Protein AF-A0A2N9M8N3-F1 (afdb_monomer_lite)

Structure (mmCIF, N/CA/C/O backbone):
data_AF-A0A2N9M8N3-F1
#
_entry.id   AF-A0A2N9M8N3-F1
#
loop_
_atom_site.group_PDB
_atom_site.id
_atom_site.type_symbol
_atom_site.label_atom_id
_atom_site.label_alt_id
_atom_site.label_comp_id
_atom_site.label_asym_id
_atom_site.label_entity_id
_atom_site.label_seq_id
_atom_site.pdbx_PDB_ins_code
_atom_site.Cartn_x
_atom_site.Cartn_y
_atom_site.Cartn_z
_atom_site.occupancy
_atom_site.B_iso_or_equiv
_atom_site.auth_seq_id
_atom_site.auth_comp_id
_atom_site.auth_asym_id
_atom_site.auth_atom_id
_atom_site.pdbx_PDB_model_num
ATOM 1 N N . MET A 1 1 ? -15.066 9.524 18.755 1.00 63.12 1 MET A N 1
ATOM 2 C CA . MET A 1 1 ? -13.882 8.634 18.757 1.00 63.12 1 MET A CA 1
ATOM 3 C C . MET A 1 1 ? -12.855 9.141 17.743 1.00 63.12 1 MET A C 1
ATOM 5 O O . MET A 1 1 ? -12.934 8.767 16.577 1.00 63.12 1 MET A O 1
ATOM 9 N N . PRO A 1 2 ? -11.932 10.025 18.154 1.00 75.56 2 PRO A N 1
ATOM 10 C CA . PRO A 1 2 ? -10.958 10.658 17.255 1.00 75.56 2 PRO A CA 1
ATOM 11 C C . PRO A 1 2 ? -9.985 9.656 16.602 1.00 75.56 2 PRO A C 1
ATOM 13 O O . PRO A 1 2 ? -9.608 9.840 15.444 1.00 75.56 2 PRO A O 1
ATOM 16 N N . LEU A 1 3 ? -9.655 8.560 17.300 1.00 80.62 3 LEU A N 1
ATOM 17 C CA . LEU A 1 3 ? -8.769 7.499 16.809 1.00 80.62 3 LEU A CA 1
ATOM 18 C C . LEU A 1 3 ? -9.317 6.829 15.539 1.00 80.62 3 LEU A C 1
ATOM 20 O O . LEU A 1 3 ? -8.631 6.777 14.528 1.00 80.62 3 LEU A O 1
ATOM 24 N N . VAL A 1 4 ? -10.587 6.410 15.550 1.00 84.38 4 VAL A N 1
ATOM 25 C CA . VAL A 1 4 ? -11.231 5.746 14.401 1.00 84.38 4 VAL A CA 1
ATOM 26 C C . VAL A 1 4 ? -11.265 6.666 13.181 1.00 84.38 4 VAL A C 1
ATOM 28 O O . VAL A 1 4 ? -10.944 6.245 12.073 1.00 84.38 4 VAL A O 1
ATOM 31 N N . SER A 1 5 ? -11.604 7.946 13.367 1.00 86.75 5 SER A N 1
ATOM 32 C CA . SER A 1 5 ? -11.618 8.914 12.264 1.00 86.75 5 SER A CA 1
ATOM 33 C C . SER A 1 5 ? -10.232 9.176 11.679 1.00 86.75 5 SER A C 1
ATOM 35 O O . SER A 1 5 ? -10.113 9.336 10.465 1.00 86.75 5 SER A O 1
ATOM 37 N N . PHE A 1 6 ? -9.194 9.215 12.518 1.00 89.25 6 PHE A N 1
ATOM 38 C CA . PHE A 1 6 ? -7.816 9.340 12.055 1.00 89.25 6 PHE A CA 1
ATOM 39 C C . PHE A 1 6 ? -7.395 8.087 11.284 1.00 89.25 6 PHE A C 1
ATOM 41 O O . PHE A 1 6 ? -6.933 8.191 10.148 1.00 89.25 6 PHE A O 1
ATOM 48 N N . SER A 1 7 ? -7.658 6.906 11.846 1.00 88.75 7 SER A N 1
ATOM 49 C CA . SER A 1 7 ? -7.327 5.632 11.218 1.00 88.75 7 SER A CA 1
ATOM 50 C C . SER A 1 7 ? -7.983 5.460 9.851 1.00 88.75 7 SER A C 1
ATOM 52 O O . SER A 1 7 ? -7.323 5.028 8.914 1.00 88.75 7 SER A O 1
ATOM 54 N N . LEU A 1 8 ? -9.240 5.882 9.693 1.00 90.12 8 LEU A N 1
ATOM 55 C CA . LEU A 1 8 ? -9.933 5.849 8.402 1.00 90.12 8 LEU A CA 1
ATOM 56 C C . LEU A 1 8 ? -9.285 6.751 7.344 1.00 90.12 8 LEU A C 1
ATOM 58 O O . LEU A 1 8 ? -9.268 6.392 6.169 1.00 90.12 8 LEU A O 1
ATOM 62 N N . ARG A 1 9 ? -8.742 7.912 7.734 1.00 91.25 9 ARG A N 1
ATOM 63 C CA . ARG A 1 9 ? -8.020 8.788 6.795 1.00 91.25 9 ARG A CA 1
ATOM 64 C C . ARG A 1 9 ? -6.710 8.156 6.351 1.00 91.25 9 ARG A C 1
ATOM 66 O O . ARG A 1 9 ? -6.410 8.170 5.163 1.00 91.25 9 ARG A O 1
ATOM 73 N N . VAL A 1 10 ? -5.956 7.588 7.291 1.00 92.12 10 VAL A N 1
ATOM 74 C CA . VAL A 1 10 ? -4.695 6.904 6.981 1.00 92.12 10 VAL A CA 1
ATOM 75 C C . VAL A 1 10 ? -4.954 5.686 6.091 1.00 92.12 10 VAL A C 1
ATOM 77 O O . VAL A 1 10 ? -4.287 5.527 5.073 1.00 92.12 10 VAL A O 1
ATOM 80 N N . HIS A 1 11 ? -5.982 4.890 6.393 1.00 92.38 11 HIS A N 1
ATOM 81 C CA . HIS A 1 11 ? -6.406 3.774 5.549 1.00 92.38 11 HIS A CA 1
ATOM 82 C C . HIS A 1 11 ? -6.789 4.236 4.134 1.00 92.38 11 HIS A C 1
ATOM 84 O O . HIS A 1 11 ? -6.346 3.650 3.153 1.00 92.38 11 HIS A O 1
ATOM 90 N N . ALA A 1 12 ? -7.532 5.339 3.988 1.00 88.75 12 ALA A N 1
ATOM 91 C CA . ALA A 1 12 ? -7.863 5.877 2.666 1.00 88.75 12 ALA A CA 1
ATOM 92 C C . ALA A 1 12 ? -6.616 6.265 1.844 1.00 88.75 12 ALA A C 1
ATOM 94 O O . ALA A 1 12 ? -6.608 6.096 0.623 1.00 88.75 12 ALA A O 1
ATOM 95 N N . ILE A 1 13 ? -5.555 6.747 2.504 1.00 90.38 13 ILE A N 1
ATOM 96 C CA . ILE A 1 13 ? -4.259 7.022 1.866 1.00 90.38 13 ILE A CA 1
ATOM 97 C C . ILE A 1 13 ? -3.570 5.714 1.455 1.00 90.38 13 ILE A C 1
ATOM 99 O O . ILE A 1 13 ? -3.057 5.624 0.343 1.00 90.38 13 ILE A O 1
ATOM 103 N N . LEU A 1 14 ? -3.594 4.682 2.300 1.00 89.12 14 LEU A N 1
ATOM 104 C CA . LEU A 1 14 ? -3.024 3.370 1.973 1.00 89.12 14 LEU A CA 1
ATOM 105 C C . LEU A 1 14 ? -3.747 2.694 0.807 1.00 89.12 14 LEU A C 1
ATOM 107 O O . LEU A 1 14 ? -3.100 2.192 -0.110 1.00 89.12 14 LEU A O 1
ATOM 111 N N . VAL A 1 15 ? -5.077 2.779 0.757 1.00 90.31 15 VAL A N 1
ATOM 112 C CA . VAL A 1 15 ? -5.863 2.306 -0.389 1.00 90.31 15 VAL A CA 1
ATOM 113 C C . VAL A 1 15 ? -5.441 3.026 -1.672 1.00 90.31 15 VAL A C 1
ATOM 115 O O . VAL A 1 15 ? -5.509 2.439 -2.750 1.00 90.31 15 VAL A O 1
ATOM 118 N N . ALA A 1 16 ? -4.929 4.261 -1.596 1.00 87.31 16 ALA A N 1
ATOM 119 C CA . ALA A 1 16 ? -4.425 4.970 -2.766 1.00 87.31 16 ALA A CA 1
ATOM 120 C C . ALA A 1 16 ? -3.164 4.332 -3.384 1.00 87.31 16 ALA A C 1
ATOM 122 O O . ALA A 1 16 ? -2.844 4.642 -4.534 1.00 87.31 16 ALA A O 1
ATOM 123 N N . VAL A 1 17 ? -2.481 3.426 -2.677 1.00 86.56 17 VAL A N 1
ATOM 124 C CA . VAL A 1 17 ? -1.367 2.642 -3.225 1.00 86.56 17 VAL A CA 1
ATOM 125 C C . VAL A 1 17 ? -1.845 1.679 -4.309 1.00 86.56 17 VAL A C 1
ATOM 127 O O . VAL A 1 17 ? -1.101 1.442 -5.253 1.00 86.56 17 VAL A O 1
ATOM 130 N N . TYR A 1 18 ? -3.081 1.186 -4.229 1.00 85.81 18 TYR A N 1
ATOM 131 C CA . TYR A 1 18 ? -3.618 0.229 -5.192 1.00 85.81 18 TYR A CA 1
ATOM 132 C C . TYR A 1 18 ? -3.909 0.876 -6.564 1.00 85.81 18 TYR A C 1
ATOM 134 O O . TYR A 1 18 ? -4.250 2.067 -6.625 1.00 85.81 18 TYR A O 1
ATOM 142 N N . PRO A 1 19 ? -3.83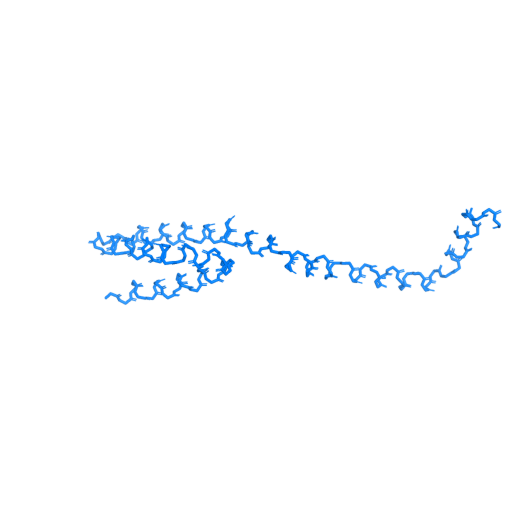9 0.099 -7.666 1.00 85.06 19 PRO A N 1
ATOM 143 C CA . PRO A 1 19 ? -4.226 0.544 -9.007 1.00 85.06 19 PRO A CA 1
ATOM 144 C C . PRO A 1 19 ? -5.649 1.113 -9.072 1.00 85.06 19 PRO A C 1
ATOM 146 O O . PRO A 1 19 ? -6.535 0.735 -8.299 1.00 85.06 19 PRO A O 1
ATOM 149 N N . VAL A 1 20 ? -5.892 2.028 -10.014 1.00 85.88 20 VAL A N 1
ATOM 150 C CA . VAL A 1 20 ? -7.159 2.774 -10.123 1.00 85.88 20 VAL A CA 1
ATOM 151 C C . VAL A 1 20 ? -8.352 1.834 -10.317 1.00 85.88 20 VAL A C 1
ATOM 153 O O . VAL A 1 20 ? -9.391 2.019 -9.680 1.00 85.88 20 VAL A O 1
ATOM 156 N N . GLU A 1 21 ? -8.195 0.818 -11.157 1.00 85.44 21 GLU A N 1
ATOM 157 C CA . GLU A 1 21 ? -9.201 -0.184 -11.507 1.00 85.44 21 GLU A CA 1
ATOM 158 C C . GLU A 1 21 ? -9.581 -1.010 -10.276 1.00 85.44 21 GLU A C 1
ATOM 160 O O . GLU A 1 21 ? -10.765 -1.205 -9.987 1.00 85.44 21 GLU A O 1
ATOM 165 N N . PHE A 1 22 ? -8.572 -1.417 -9.501 1.00 85.31 22 PHE A N 1
ATOM 166 C CA . PHE A 1 22 ? -8.758 -2.153 -8.257 1.00 85.31 22 PHE A CA 1
ATOM 167 C C . PHE A 1 22 ? -9.507 -1.304 -7.225 1.00 85.31 22 PHE A C 1
ATOM 169 O O . PHE A 1 22 ? -10.517 -1.740 -6.670 1.00 85.31 22 PHE A O 1
ATOM 176 N N . ARG A 1 23 ? -9.090 -0.045 -7.033 1.00 89.88 23 ARG A N 1
ATOM 177 C CA . ARG A 1 23 ? -9.760 0.891 -6.112 1.00 89.88 23 ARG A CA 1
ATOM 178 C C . ARG A 1 23 ? -11.206 1.167 -6.514 1.00 89.88 23 ARG A C 1
ATOM 180 O O . ARG A 1 23 ? -12.065 1.266 -5.641 1.00 89.88 23 ARG A O 1
ATOM 187 N N . ARG A 1 24 ? -11.501 1.277 -7.813 1.00 88.38 24 ARG A N 1
ATOM 188 C CA . ARG A 1 24 ? -12.875 1.478 -8.305 1.00 88.38 24 ARG A CA 1
ATOM 189 C C . ARG A 1 24 ? -13.784 0.303 -7.968 1.00 88.38 24 ARG A C 1
ATOM 191 O O . ARG A 1 24 ? -14.952 0.525 -7.651 1.00 88.38 24 ARG A O 1
ATOM 198 N N . ARG A 1 25 ? -13.249 -0.918 -8.028 1.00 89.00 25 ARG A N 1
ATOM 199 C CA . ARG A 1 25 ? -14.011 -2.146 -7.796 1.00 89.00 25 ARG A CA 1
ATOM 200 C C . ARG A 1 25 ? -14.149 -2.484 -6.312 1.00 89.00 25 ARG A C 1
ATOM 202 O O . ARG A 1 25 ? -15.254 -2.778 -5.878 1.00 89.00 25 ARG A O 1
ATOM 209 N N . PHE A 1 26 ? -13.065 -2.376 -5.544 1.00 89.31 26 PHE A N 1
ATOM 210 C CA . PHE A 1 26 ? -12.995 -2.886 -4.168 1.00 89.31 26 PHE A CA 1
ATOM 211 C C . PHE A 1 26 ? -12.764 -1.806 -3.103 1.00 89.31 26 PHE A C 1
ATOM 213 O O . PHE A 1 26 ? -13.007 -2.040 -1.924 1.00 89.31 26 PHE A O 1
ATOM 220 N N . GLY A 1 27 ? -12.362 -0.586 -3.474 1.00 87.50 27 GLY A N 1
ATOM 221 C CA . GLY A 1 27 ? -11.964 0.444 -2.505 1.00 87.50 27 GLY A CA 1
ATOM 222 C C . GLY A 1 27 ? -13.080 0.889 -1.551 1.00 87.50 27 GLY A C 1
ATOM 223 O O . GLY A 1 27 ? -12.808 1.242 -0.403 1.00 87.50 27 GLY A O 1
ATOM 224 N N . ARG A 1 28 ? -14.350 0.849 -1.982 1.00 89.69 28 ARG A N 1
ATOM 225 C CA . ARG A 1 28 ? -15.499 1.101 -1.087 1.00 89.69 28 ARG A CA 1
ATOM 226 C C . ARG A 1 28 ? -15.683 -0.014 -0.059 1.00 89.69 28 ARG A C 1
ATOM 228 O O . ARG A 1 28 ? -15.964 0.272 1.103 1.00 89.69 28 ARG A O 1
ATOM 235 N N . GLU A 1 29 ? -15.511 -1.258 -0.484 1.00 91.50 29 GLU A N 1
ATOM 236 C CA . GLU A 1 29 ? -15.657 -2.434 0.367 1.00 91.50 29 GLU A CA 1
ATOM 237 C C . GLU A 1 29 ? -14.524 -2.513 1.395 1.00 91.50 29 GLU A C 1
ATOM 239 O O . GLU A 1 29 ? -14.808 -2.596 2.586 1.00 91.50 29 GLU A O 1
ATOM 244 N N . MET A 1 30 ? -13.268 -2.315 0.976 1.00 90.81 30 MET A N 1
ATOM 245 C CA . MET A 1 30 ? -12.106 -2.257 1.877 1.00 90.81 30 MET A CA 1
ATOM 246 C C . MET A 1 30 ? -12.294 -1.215 2.989 1.00 90.81 30 MET A C 1
ATOM 248 O O . MET A 1 30 ? -12.174 -1.521 4.171 1.00 90.81 30 MET A O 1
ATOM 252 N N . ASN A 1 31 ? -12.698 0.010 2.629 1.00 91.06 31 ASN A N 1
ATOM 253 C CA . ASN A 1 31 ? -12.975 1.064 3.611 1.00 91.06 31 ASN A CA 1
ATOM 254 C C . ASN A 1 31 ? -14.130 0.716 4.565 1.00 91.06 31 ASN A C 1
ATOM 256 O O . ASN A 1 31 ? -14.153 1.188 5.704 1.00 91.06 31 ASN A O 1
ATOM 260 N N . THR A 1 32 ? -15.103 -0.073 4.108 1.00 92.75 32 THR A N 1
ATOM 261 C CA . THR A 1 32 ? -16.247 -0.497 4.924 1.00 92.75 32 THR A CA 1
ATOM 262 C C . THR A 1 32 ? -15.836 -1.597 5.899 1.00 92.75 32 THR A C 1
ATOM 264 O O . THR A 1 32 ? -16.159 -1.508 7.083 1.00 92.75 32 THR A O 1
ATOM 267 N N . ILE A 1 33 ? -15.066 -2.584 5.437 1.00 92.75 33 ILE A N 1
ATOM 268 C CA . ILE A 1 33 ? -14.527 -3.668 6.265 1.00 92.75 33 ILE A CA 1
ATOM 269 C C . ILE A 1 33 ? -13.609 -3.098 7.350 1.00 92.75 33 ILE A C 1
ATOM 271 O O . ILE A 1 33 ? -13.853 -3.339 8.532 1.00 92.75 33 ILE A O 1
ATOM 275 N N . PHE A 1 34 ? -12.640 -2.255 6.976 1.00 93.00 34 PHE A N 1
ATOM 276 C CA . PHE A 1 34 ? -11.721 -1.624 7.926 1.00 93.00 34 PHE A CA 1
ATOM 277 C C . PHE A 1 34 ? -12.467 -0.784 8.972 1.00 93.00 34 PHE A C 1
ATOM 279 O O . PHE A 1 34 ? -12.202 -0.873 10.172 1.00 93.00 34 PHE A O 1
ATOM 286 N N . ARG A 1 35 ? -13.469 -0.001 8.545 1.00 93.00 35 ARG A N 1
ATOM 287 C CA . ARG A 1 35 ? -14.332 0.756 9.465 1.00 93.00 35 ARG A CA 1
ATOM 288 C C . ARG A 1 35 ? -15.034 -0.161 10.462 1.00 93.00 35 ARG A C 1
ATOM 290 O O . ARG A 1 35 ? -15.058 0.161 11.649 1.00 93.00 35 ARG A O 1
ATOM 297 N N . ASN A 1 36 ? -15.624 -1.254 9.991 1.00 92.94 36 ASN A N 1
ATOM 298 C CA . ASN A 1 36 ? -16.378 -2.171 10.840 1.00 92.94 36 ASN A CA 1
ATOM 299 C C . ASN A 1 36 ? -15.467 -2.860 11.862 1.00 92.94 36 ASN A C 1
ATOM 301 O O . ASN A 1 36 ? -15.823 -2.913 13.038 1.00 92.94 36 ASN A O 1
ATOM 305 N N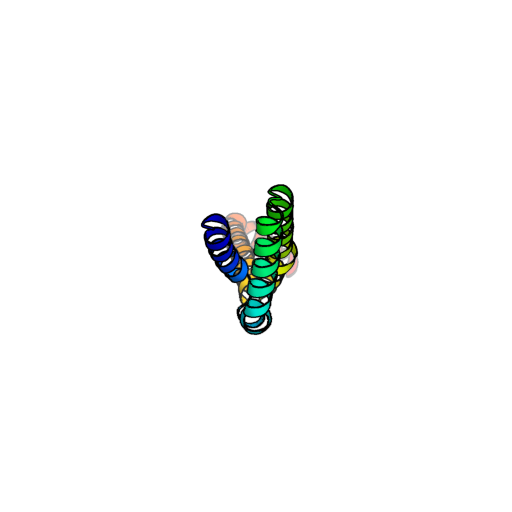 . GLN A 1 37 ? -14.276 -3.296 11.445 1.00 91.56 37 GLN A N 1
ATOM 306 C CA . GLN A 1 37 ? -13.270 -3.887 12.332 1.00 91.56 37 GLN A CA 1
ATOM 307 C C . GLN A 1 37 ? -12.793 -2.888 13.394 1.00 91.56 37 GLN A C 1
ATOM 309 O O . GLN A 1 37 ? -12.799 -3.198 14.582 1.00 91.56 37 GLN A O 1
ATOM 314 N N . MET A 1 38 ? -12.481 -1.650 12.999 1.00 91.50 38 MET A N 1
ATOM 315 C CA . MET A 1 38 ? -12.078 -0.598 13.939 1.00 91.50 38 MET A CA 1
ATOM 316 C C . MET A 1 38 ? -13.188 -0.248 14.936 1.00 91.50 38 MET A C 1
ATOM 318 O O . MET A 1 38 ? -12.917 -0.040 16.119 1.00 91.50 38 MET A O 1
ATOM 322 N N . LEU A 1 39 ? -14.446 -0.177 14.488 1.00 91.38 39 LEU A N 1
ATOM 323 C CA . LEU A 1 39 ? -15.585 0.068 15.377 1.00 91.38 39 LEU A CA 1
ATOM 324 C C . LEU A 1 39 ? -15.813 -1.094 16.349 1.00 91.38 39 LEU A C 1
ATOM 326 O O . LEU A 1 39 ? -16.154 -0.836 17.502 1.00 91.38 39 LEU A O 1
ATOM 330 N N . ALA A 1 40 ? -15.622 -2.338 15.905 1.00 89.81 40 ALA A N 1
ATOM 331 C CA . ALA A 1 40 ? -15.709 -3.518 16.760 1.00 89.81 40 ALA A CA 1
ATOM 332 C C . ALA A 1 40 ? -14.620 -3.494 17.846 1.00 89.81 40 ALA A C 1
ATOM 334 O O . ALA A 1 40 ? -14.961 -3.495 19.029 1.00 89.81 40 ALA A O 1
ATOM 335 N N . ALA A 1 41 ? -13.355 -3.308 17.458 1.00 88.31 41 ALA A N 1
ATOM 336 C CA . ALA A 1 41 ? -12.226 -3.226 18.388 1.00 88.31 41 ALA A CA 1
ATOM 337 C C . ALA A 1 41 ? -12.380 -2.073 19.394 1.00 88.31 41 ALA A C 1
ATOM 339 O O . ALA A 1 41 ? -12.122 -2.215 20.590 1.00 88.31 41 ALA A O 1
ATOM 340 N N . THR A 1 42 ? -12.881 -0.918 18.937 1.00 86.50 42 THR A N 1
ATOM 341 C CA . THR A 1 42 ? -13.094 0.230 19.833 1.00 86.50 42 THR A CA 1
ATOM 342 C C . THR A 1 42 ? -14.255 -0.003 20.806 1.00 86.50 42 THR A C 1
ATOM 344 O O . THR A 1 42 ? -14.202 0.481 21.934 1.00 86.50 42 THR A O 1
ATOM 347 N N . LYS A 1 43 ? -15.303 -0.738 20.405 1.00 86.38 43 LYS A N 1
ATOM 348 C CA . LYS A 1 43 ? -16.406 -1.119 21.306 1.00 86.38 43 LYS A CA 1
ATOM 349 C C . LYS A 1 43 ? -15.974 -2.148 22.350 1.00 86.38 43 LYS A C 1
ATOM 351 O O . LYS A 1 43 ? -16.463 -2.078 23.471 1.00 86.38 43 LYS A O 1
ATOM 356 N N . ALA A 1 44 ? -15.074 -3.061 21.990 1.00 85.31 44 ALA A N 1
ATOM 357 C CA . ALA A 1 44 ? -14.497 -4.037 22.911 1.00 85.31 44 ALA A CA 1
ATOM 358 C C . ALA A 1 44 ? -13.485 -3.404 23.890 1.00 85.31 44 ALA A C 1
ATOM 360 O O . ALA A 1 44 ? -13.203 -3.968 24.941 1.00 85.31 44 ALA A O 1
ATOM 361 N N . GLY A 1 45 ? -12.965 -2.207 23.581 1.00 78.56 45 GLY A N 1
ATOM 362 C CA . GLY A 1 45 ? -11.927 -1.548 24.382 1.00 78.56 45 GLY A CA 1
ATOM 363 C C . GLY A 1 45 ? -10.537 -2.163 24.188 1.00 78.56 45 GLY A C 1
ATOM 364 O O . GLY A 1 45 ? -9.617 -1.885 24.958 1.00 78.56 45 GLY A O 1
ATOM 365 N N . GLU A 1 46 ? -10.364 -2.981 23.151 1.00 82.81 46 GLU A N 1
ATOM 366 C CA . GLU A 1 46 ? -9.167 -3.783 22.936 1.00 82.81 46 GLU A CA 1
ATOM 367 C C . GLU A 1 46 ? -8.187 -3.067 22.002 1.00 82.81 46 GLU A C 1
ATOM 369 O O . GLU A 1 46 ? -8.244 -3.131 20.770 1.00 82.81 46 GLU A O 1
ATOM 374 N N . TRP A 1 47 ? -7.227 -2.366 22.605 1.00 83.19 47 TRP A N 1
ATOM 375 C CA . TRP A 1 47 ? -6.145 -1.705 21.868 1.00 83.19 47 TRP A CA 1
ATOM 376 C C . TRP A 1 47 ? -5.292 -2.700 21.059 1.00 83.19 47 TRP A C 1
ATOM 378 O O . TRP A 1 47 ? -4.766 -2.347 20.002 1.00 83.19 47 TRP A O 1
ATOM 388 N N . TRP A 1 48 ? -5.184 -3.949 21.525 1.00 86.50 48 TRP A N 1
ATOM 389 C CA . TRP A 1 48 ? -4.439 -5.009 20.848 1.00 86.50 48 TRP A CA 1
ATOM 390 C C . TRP A 1 48 ? -5.070 -5.400 19.508 1.00 86.50 48 TRP A C 1
ATOM 392 O O . TRP A 1 48 ? -4.366 -5.508 18.504 1.00 86.50 48 TRP A O 1
ATOM 402 N N . GLU A 1 49 ? -6.398 -5.522 19.452 1.00 89.00 49 GLU A N 1
ATOM 403 C CA . GLU A 1 49 ? -7.110 -5.785 18.198 1.00 89.00 49 GLU A CA 1
ATOM 404 C C . GLU A 1 49 ? -6.888 -4.663 17.184 1.00 89.00 49 GLU A C 1
ATOM 406 O O . GLU A 1 49 ? -6.647 -4.921 16.007 1.00 89.00 49 GLU A O 1
ATOM 411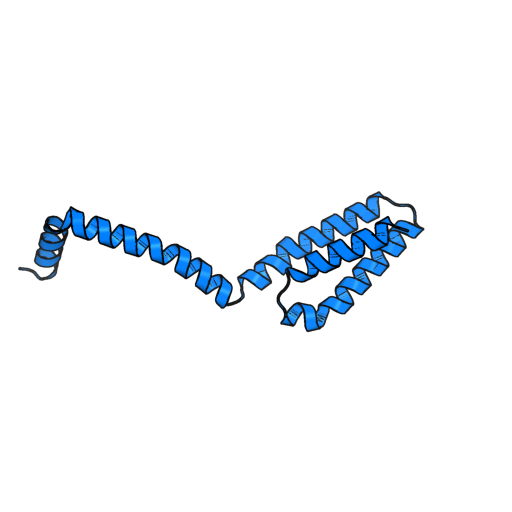 N N . THR A 1 50 ? -6.869 -3.412 17.651 1.00 88.25 50 THR A N 1
ATOM 412 C CA . THR A 1 50 ? -6.570 -2.257 16.792 1.00 88.25 50 THR A CA 1
ATOM 413 C C . THR A 1 50 ? -5.185 -2.379 16.147 1.00 88.25 50 THR A C 1
ATOM 415 O O . THR A 1 50 ? -5.035 -2.106 14.955 1.00 88.25 50 THR A O 1
ATOM 418 N N . LEU A 1 51 ? -4.168 -2.825 16.893 1.00 90.38 51 LEU A N 1
ATOM 419 C CA . LEU A 1 51 ? -2.831 -3.057 16.338 1.00 90.38 51 LEU A CA 1
ATOM 420 C C . LEU A 1 51 ? -2.796 -4.220 15.345 1.00 90.38 51 LEU A C 1
ATOM 422 O O . LEU A 1 51 ? -2.117 -4.125 14.322 1.00 90.38 51 LEU A O 1
ATOM 426 N N . LEU A 1 52 ? -3.527 -5.302 15.615 1.00 91.94 52 LEU A N 1
ATOM 427 C CA . LEU A 1 52 ? -3.615 -6.441 14.701 1.00 91.94 52 LEU A CA 1
ATOM 428 C C . LEU A 1 52 ? -4.288 -6.067 13.379 1.00 91.94 52 LEU A C 1
ATOM 430 O O . LEU A 1 52 ? -3.812 -6.503 12.329 1.00 91.94 52 LEU A O 1
ATOM 434 N N . ILE A 1 53 ? -5.334 -5.237 13.420 1.00 92.06 53 ILE A N 1
ATOM 435 C CA . ILE A 1 53 ? -5.992 -4.689 12.226 1.00 92.06 53 ILE A CA 1
ATOM 436 C C . ILE A 1 53 ? -4.978 -3.885 11.402 1.00 92.06 53 ILE A C 1
ATOM 438 O O . ILE A 1 53 ? -4.819 -4.124 10.208 1.00 92.06 53 ILE A O 1
ATOM 442 N N . TRP A 1 54 ? -4.215 -2.996 12.046 1.00 92.81 54 TRP A N 1
ATOM 443 C CA . TRP A 1 54 ? -3.177 -2.210 11.370 1.00 92.81 54 TRP A CA 1
ATOM 444 C C . TRP A 1 54 ? -2.046 -3.056 10.784 1.00 92.81 54 TRP A C 1
ATOM 446 O O . TRP A 1 54 ? -1.571 -2.770 9.685 1.00 92.81 54 TRP A O 1
ATOM 456 N N . LYS A 1 55 ? -1.617 -4.101 11.496 1.00 92.38 55 LYS A N 1
ATOM 457 C CA . LYS A 1 55 ? -0.603 -5.037 11.004 1.00 92.38 55 LYS A CA 1
ATOM 458 C C . LYS A 1 55 ? -1.074 -5.740 9.728 1.00 92.38 55 LYS A C 1
ATOM 460 O O . LYS A 1 55 ? -0.305 -5.800 8.773 1.00 92.38 55 LYS A O 1
ATOM 465 N N . HIS A 1 56 ? -2.306 -6.254 9.717 1.00 90.56 56 HIS A N 1
ATOM 466 C CA . HIS A 1 56 ? -2.867 -6.921 8.539 1.00 90.56 56 HIS A CA 1
ATOM 467 C C . HIS A 1 56 ? -3.022 -5.953 7.369 1.00 90.56 56 HIS A C 1
ATOM 469 O O . HIS A 1 56 ? -2.592 -6.272 6.268 1.00 90.56 56 HIS A O 1
ATOM 475 N N . GLU A 1 57 ? -3.525 -4.744 7.616 1.00 90.56 57 GLU A N 1
ATOM 476 C CA . GLU A 1 57 ? -3.698 -3.742 6.563 1.00 90.56 57 GLU A CA 1
ATOM 477 C C . GLU A 1 57 ? -2.366 -3.370 5.891 1.00 90.56 57 GLU A C 1
ATOM 479 O O . GLU A 1 57 ? -2.254 -3.327 4.666 1.00 90.56 57 GLU A O 1
ATOM 484 N N . LEU A 1 58 ? -1.318 -3.137 6.687 1.00 91.00 58 LEU A N 1
ATOM 485 C CA . LEU A 1 58 ? 0.015 -2.857 6.151 1.00 91.00 58 LEU A CA 1
ATOM 486 C C . LEU A 1 58 ? 0.574 -4.050 5.374 1.00 91.00 58 LEU A C 1
ATOM 488 O O . LEU A 1 58 ? 1.194 -3.864 4.326 1.00 91.00 58 LEU A O 1
ATOM 492 N N . GLN A 1 59 ? 0.350 -5.266 5.870 1.00 90.19 59 GLN A N 1
ATOM 493 C CA . GLN A 1 59 ? 0.775 -6.483 5.196 1.00 90.19 59 GLN A CA 1
ATOM 494 C C . GLN A 1 59 ? 0.076 -6.645 3.838 1.00 90.19 59 GLN A C 1
ATOM 496 O O . GLN A 1 59 ? 0.757 -6.932 2.855 1.00 90.19 59 GLN A O 1
ATOM 501 N N . ASP A 1 60 ? -1.227 -6.382 3.748 1.00 87.50 60 ASP A N 1
ATOM 502 C CA . ASP A 1 60 ? -1.979 -6.445 2.491 1.00 87.50 60 ASP A CA 1
ATOM 503 C C . ASP A 1 60 ? -1.500 -5.388 1.491 1.00 87.50 60 ASP A C 1
ATOM 505 O O . ASP A 1 60 ? -1.264 -5.687 0.318 1.00 87.50 60 ASP A O 1
ATOM 509 N N . VAL A 1 61 ? -1.249 -4.156 1.942 1.00 88.50 61 VAL A N 1
ATOM 510 C CA . VAL A 1 61 ? -0.702 -3.101 1.073 1.00 88.50 61 VAL A CA 1
ATOM 511 C C . VAL A 1 61 ? 0.676 -3.486 0.525 1.00 88.50 61 VAL A C 1
ATOM 513 O O . VAL A 1 61 ? 0.949 -3.255 -0.653 1.00 88.50 61 VAL A O 1
ATOM 516 N N . ILE A 1 62 ? 1.545 -4.077 1.349 1.00 85.38 62 ILE A N 1
ATOM 517 C CA . ILE A 1 62 ? 2.908 -4.453 0.947 1.00 85.38 62 ILE A CA 1
ATOM 518 C C . ILE A 1 62 ? 2.908 -5.693 0.048 1.00 85.38 62 ILE A C 1
ATOM 520 O O . ILE A 1 62 ? 3.620 -5.711 -0.953 1.00 85.38 62 ILE A O 1
ATOM 524 N N . LEU A 1 63 ? 2.139 -6.726 0.396 1.00 85.44 63 LEU A N 1
ATOM 525 C CA . LEU A 1 63 ? 2.155 -8.012 -0.307 1.00 85.44 63 LEU A CA 1
ATOM 526 C C . LEU A 1 63 ? 1.246 -8.038 -1.534 1.00 85.44 63 LEU A C 1
ATOM 528 O O . LEU A 1 63 ? 1.521 -8.782 -2.472 1.00 85.44 63 LEU A O 1
ATOM 532 N N . VAL A 1 64 ? 0.177 -7.244 -1.541 1.00 82.56 64 VAL A N 1
ATOM 533 C CA . VAL A 1 64 ? -0.803 -7.214 -2.633 1.00 82.56 64 VAL A CA 1
ATOM 534 C C . VAL A 1 64 ? -0.753 -5.873 -3.347 1.00 82.56 64 VAL A C 1
ATOM 536 O O . VAL A 1 64 ? -0.513 -5.835 -4.552 1.00 82.56 64 VAL A O 1
ATOM 539 N N . GLY A 1 65 ? -0.927 -4.765 -2.623 1.00 81.88 65 GLY A N 1
ATOM 540 C CA . GLY A 1 65 ? -1.046 -3.430 -3.220 1.00 81.88 65 GLY A CA 1
ATOM 541 C C . GLY A 1 65 ? 0.181 -2.987 -4.023 1.00 81.88 65 GLY A C 1
ATOM 542 O O . GLY A 1 65 ? 0.041 -2.545 -5.168 1.00 81.88 65 GLY A O 1
ATOM 543 N N . LEU A 1 66 ? 1.382 -3.130 -3.452 1.00 79.94 66 LEU A N 1
ATOM 544 C CA . LEU A 1 66 ? 2.639 -2.760 -4.108 1.00 79.94 66 LEU A CA 1
ATOM 545 C C . LEU A 1 66 ? 2.896 -3.596 -5.371 1.00 79.94 66 LEU A C 1
ATOM 547 O O . LEU A 1 66 ? 3.071 -2.994 -6.431 1.00 79.94 66 LEU A O 1
ATOM 551 N N . PRO A 1 67 ? 2.886 -4.943 -5.320 1.00 78.00 67 PRO A N 1
ATOM 552 C CA . PRO A 1 67 ? 3.107 -5.766 -6.504 1.00 78.00 67 PRO A CA 1
ATOM 553 C C . PRO A 1 67 ? 2.074 -5.520 -7.598 1.00 78.00 67 PRO A C 1
ATOM 555 O O . PRO A 1 67 ? 2.449 -5.447 -8.762 1.00 78.00 67 PRO A O 1
ATOM 558 N N . LEU A 1 68 ? 0.798 -5.315 -7.249 1.00 77.88 68 LEU A N 1
ATOM 559 C CA . LEU A 1 68 ? -0.248 -5.041 -8.238 1.00 77.88 68 LEU A CA 1
ATOM 560 C C . LEU A 1 68 ? -0.013 -3.716 -8.976 1.00 77.88 68 LEU A C 1
ATOM 562 O O . LEU A 1 68 ? -0.295 -3.610 -10.165 1.00 77.88 68 LEU A O 1
ATOM 566 N N . ARG A 1 69 ? 0.522 -2.705 -8.283 1.00 75.81 69 ARG A N 1
ATOM 567 C CA . ARG A 1 69 ? 0.898 -1.419 -8.885 1.00 75.81 69 ARG A CA 1
ATOM 568 C C . ARG A 1 69 ? 2.201 -1.491 -9.677 1.00 75.81 69 ARG A C 1
ATOM 570 O O . ARG A 1 69 ? 2.348 -0.805 -10.687 1.00 75.81 69 ARG A O 1
ATOM 577 N N . LEU A 1 70 ? 3.147 -2.308 -9.228 1.00 72.75 70 LEU A N 1
ATOM 578 C CA . LEU A 1 70 ? 4.396 -2.556 -9.944 1.00 72.75 70 LEU A CA 1
ATOM 579 C C . LEU A 1 70 ? 4.188 -3.431 -11.183 1.00 72.75 70 LEU A C 1
ATOM 581 O O . LEU A 1 70 ? 4.943 -3.281 -12.132 1.00 72.75 70 LEU A O 1
ATOM 585 N N . ALA A 1 71 ? 3.169 -4.294 -11.193 1.00 68.81 71 ALA A N 1
ATOM 586 C CA . ALA A 1 71 ? 2.770 -5.098 -12.346 1.00 68.81 71 ALA A CA 1
ATOM 587 C C . ALA A 1 71 ? 2.162 -4.257 -13.481 1.00 68.81 71 ALA A C 1
ATOM 589 O O . ALA A 1 71 ? 1.974 -4.758 -14.590 1.00 68.81 71 ALA A O 1
ATOM 590 N N . ASP A 1 72 ? 1.857 -2.985 -13.215 1.00 69.50 72 ASP A N 1
ATOM 591 C CA . ASP A 1 72 ? 1.368 -2.074 -14.231 1.00 69.50 72 ASP A CA 1
ATOM 592 C C . ASP A 1 72 ? 2.476 -1.785 -15.256 1.00 69.50 72 ASP A C 1
ATOM 594 O O . ASP A 1 72 ? 3.614 -1.446 -14.911 1.00 69.50 72 ASP A O 1
ATOM 598 N N . SER A 1 73 ? 2.143 -1.949 -16.535 1.00 64.44 73 SER A N 1
ATOM 599 C CA . SER A 1 73 ? 3.099 -1.968 -17.654 1.00 64.44 73 SER A CA 1
ATOM 600 C C . SER A 1 73 ? 3.986 -0.718 -17.725 1.00 64.44 73 SER A C 1
ATOM 602 O O . SER A 1 73 ? 5.164 -0.805 -18.071 1.00 64.44 73 SER A O 1
ATOM 604 N N . LEU A 1 74 ? 3.443 0.432 -17.324 1.00 67.75 74 LEU A N 1
ATOM 605 C CA . LEU A 1 74 ? 4.129 1.722 -17.254 1.00 67.75 74 LEU A CA 1
ATOM 606 C C . LEU A 1 74 ? 5.225 1.748 -16.179 1.00 67.75 74 LEU A C 1
ATOM 608 O O . LEU A 1 74 ? 6.300 2.306 -16.398 1.00 67.75 74 LEU A O 1
ATOM 612 N N . THR A 1 75 ? 4.979 1.114 -15.034 1.00 67.25 75 THR A N 1
ATOM 613 C CA . THR A 1 75 ? 5.923 1.058 -13.913 1.00 67.25 75 THR A CA 1
ATOM 614 C C . THR A 1 75 ? 7.070 0.100 -14.223 1.00 67.25 75 THR A C 1
ATOM 616 O O . THR A 1 75 ? 8.233 0.441 -14.006 1.00 67.25 75 THR A O 1
ATOM 619 N N . ILE A 1 76 ? 6.761 -1.057 -14.818 1.00 69.00 76 ILE A N 1
ATOM 620 C CA . ILE A 1 76 ? 7.774 -1.998 -15.318 1.00 69.00 76 ILE A CA 1
ATOM 621 C C . ILE A 1 76 ? 8.630 -1.328 -16.397 1.00 69.00 76 ILE A C 1
ATOM 623 O O . ILE A 1 76 ? 9.857 -1.394 -16.338 1.00 69.00 76 ILE A O 1
ATOM 627 N N . ALA A 1 77 ? 8.001 -0.638 -17.353 1.00 69.44 77 ALA A N 1
ATOM 628 C CA . ALA A 1 77 ? 8.708 0.081 -18.406 1.00 69.44 77 ALA A CA 1
ATOM 629 C C . ALA A 1 77 ? 9.626 1.176 -17.841 1.00 69.44 77 ALA A C 1
ATOM 631 O O . ALA A 1 77 ? 10.764 1.302 -18.288 1.00 69.44 77 ALA A O 1
ATOM 632 N N . ALA A 1 78 ? 9.182 1.922 -16.825 1.00 75.31 78 ALA A N 1
ATOM 633 C CA . ALA A 1 78 ? 10.006 2.930 -16.162 1.00 75.31 78 ALA A CA 1
ATOM 634 C C . ALA A 1 78 ? 11.228 2.314 -15.457 1.00 75.31 78 ALA A C 1
ATOM 636 O O . ALA A 1 78 ? 12.335 2.829 -15.598 1.00 75.31 78 ALA A O 1
ATOM 637 N N . ILE A 1 79 ? 11.055 1.188 -14.755 1.00 76.31 79 ILE A N 1
ATOM 638 C CA . ILE A 1 79 ? 12.151 0.468 -14.082 1.00 76.31 79 ILE A CA 1
ATOM 639 C C . ILE A 1 79 ? 13.158 -0.081 -15.101 1.00 76.31 79 ILE A C 1
ATOM 641 O O . ILE A 1 79 ? 14.371 0.088 -14.939 1.00 76.31 79 ILE A O 1
ATOM 645 N N . LEU A 1 80 ? 12.662 -0.706 -16.172 1.00 75.50 80 LEU A N 1
ATOM 646 C CA . LEU 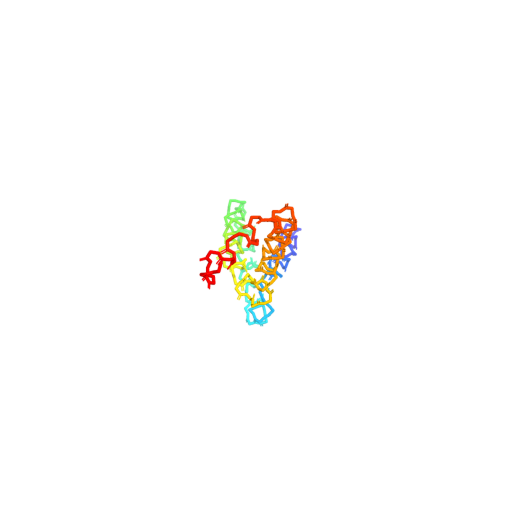A 1 80 ? 13.497 -1.218 -17.257 1.00 75.50 80 LEU A CA 1
ATOM 647 C C . LEU A 1 80 ? 14.256 -0.080 -17.946 1.00 75.50 8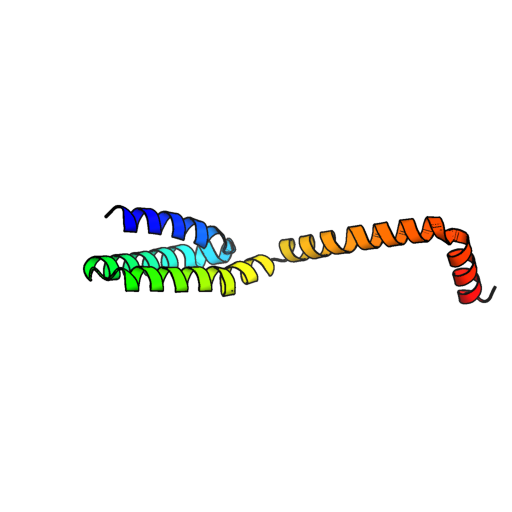0 LEU A C 1
ATOM 649 O O . LEU A 1 80 ? 15.470 -0.166 -18.112 1.00 75.50 80 LEU A O 1
ATOM 653 N N . SER A 1 81 ? 13.575 1.020 -18.274 1.00 73.69 81 SER A N 1
ATOM 654 C CA . SER A 1 81 ? 14.192 2.197 -18.892 1.00 73.69 81 SER A CA 1
ATOM 655 C C . SER A 1 81 ? 15.263 2.817 -17.992 1.00 73.69 81 SER A C 1
ATOM 657 O O . SER A 1 81 ? 16.355 3.135 -18.468 1.00 73.69 81 SER A O 1
ATOM 659 N N . ALA A 1 82 ? 14.987 2.959 -16.693 1.00 82.75 82 ALA A N 1
ATOM 660 C CA . ALA A 1 82 ? 15.938 3.499 -15.724 1.00 82.75 82 ALA A CA 1
ATOM 661 C C . ALA A 1 82 ? 17.189 2.617 -15.573 1.00 82.75 82 ALA A C 1
ATOM 663 O O . ALA A 1 82 ? 18.266 3.135 -15.296 1.00 82.75 82 ALA A O 1
ATOM 664 N N . SER A 1 83 ? 17.062 1.307 -15.798 1.00 81.50 83 SER A N 1
ATOM 665 C CA . SER A 1 83 ? 18.172 0.351 -15.699 1.00 81.50 83 SER A CA 1
ATOM 666 C C . SER A 1 83 ? 18.982 0.246 -16.997 1.00 81.50 83 SER A C 1
ATOM 668 O O . SER A 1 83 ? 20.208 0.170 -16.964 1.00 81.50 83 SER A O 1
ATOM 670 N N . ILE A 1 84 ? 18.318 0.280 -18.156 1.00 84.44 84 ILE A N 1
ATOM 671 C CA . ILE A 1 84 ? 18.961 0.134 -19.473 1.00 84.44 84 ILE A CA 1
ATOM 672 C C . ILE A 1 84 ? 19.744 1.396 -19.859 1.00 84.44 84 ILE A C 1
ATOM 674 O O . ILE A 1 84 ? 20.843 1.297 -20.400 1.00 84.44 84 ILE A O 1
ATOM 678 N N . THR A 1 85 ? 19.220 2.584 -19.548 1.00 83.31 85 THR A N 1
ATOM 679 C CA . THR A 1 85 ? 19.846 3.867 -19.917 1.00 83.31 85 THR A CA 1
ATOM 680 C C . THR A 1 85 ? 21.293 4.015 -19.411 1.00 83.31 85 THR A C 1
ATOM 682 O O . THR A 1 85 ? 22.174 4.283 -20.232 1.00 83.31 85 THR A O 1
ATOM 685 N N . PRO A 1 86 ? 21.603 3.808 -18.114 1.00 84.88 86 PRO A N 1
ATOM 686 C CA . PRO A 1 86 ? 22.977 3.907 -17.624 1.00 84.88 86 PRO A CA 1
ATOM 687 C C . PRO A 1 86 ? 23.886 2.812 -18.192 1.00 84.88 86 PRO A C 1
ATOM 689 O O . PRO A 1 86 ? 25.050 3.088 -18.462 1.00 84.88 86 PRO A O 1
ATOM 692 N N . LEU A 1 87 ? 23.375 1.601 -18.442 1.00 86.38 87 LEU A N 1
ATOM 693 C CA . LEU A 1 87 ? 24.157 0.521 -19.056 1.00 86.38 87 LEU A CA 1
ATOM 694 C C . LEU A 1 87 ? 24.592 0.867 -20.483 1.00 86.38 87 LEU A C 1
ATOM 696 O O . LEU A 1 87 ? 25.759 0.685 -20.831 1.00 86.38 87 LEU A O 1
ATOM 700 N N . VAL A 1 88 ? 23.682 1.411 -21.293 1.00 85.31 88 VAL A N 1
ATOM 701 C CA . VAL A 1 88 ? 24.002 1.880 -22.650 1.00 85.31 88 VAL A CA 1
ATOM 702 C C . VAL A 1 88 ? 25.023 3.015 -22.594 1.00 85.31 88 VAL A C 1
ATOM 704 O O . VAL A 1 88 ? 25.983 3.016 -23.362 1.00 85.31 88 VAL A O 1
ATOM 707 N N . PHE A 1 89 ? 24.867 3.950 -21.656 1.00 87.06 89 PHE A N 1
ATOM 708 C CA . PHE A 1 89 ? 25.782 5.080 -21.509 1.00 87.06 89 PHE A CA 1
ATOM 709 C C . PHE A 1 89 ? 27.193 4.639 -21.088 1.00 87.06 89 PHE A C 1
ATOM 711 O O . PHE A 1 89 ? 28.177 5.054 -21.698 1.00 87.06 89 PHE A O 1
ATOM 718 N N . ILE A 1 90 ? 27.298 3.733 -20.111 1.00 87.31 90 ILE A N 1
ATOM 719 C CA . ILE A 1 90 ? 28.570 3.126 -19.690 1.00 87.31 90 ILE A CA 1
ATOM 720 C C . ILE A 1 90 ? 29.203 2.358 -20.853 1.00 87.31 90 ILE A C 1
ATOM 722 O O . ILE A 1 90 ? 30.397 2.510 -21.107 1.00 87.31 90 ILE A O 1
ATOM 726 N N . SER A 1 91 ? 28.411 1.581 -21.598 1.00 83.06 91 SER A N 1
ATOM 727 C CA . SER A 1 91 ? 28.899 0.848 -22.768 1.00 83.06 91 SER A CA 1
ATOM 728 C C . SER A 1 91 ? 29.442 1.783 -23.853 1.00 83.06 91 SER A C 1
ATOM 730 O O . SER A 1 91 ? 30.440 1.452 -24.492 1.00 83.06 91 SER A O 1
ATOM 732 N N . LEU A 1 92 ? 28.817 2.945 -24.068 1.00 85.88 92 LEU A N 1
ATOM 733 C CA . LEU A 1 92 ? 29.275 3.949 -25.032 1.00 85.88 92 LEU A CA 1
ATOM 734 C C . LEU A 1 92 ? 30.569 4.633 -24.581 1.00 85.88 92 LEU A C 1
ATOM 736 O O . LEU A 1 92 ? 31.486 4.771 -25.388 1.00 85.88 92 LEU A O 1
ATOM 740 N N . ILE A 1 93 ? 30.671 5.015 -23.304 1.00 87.19 93 ILE A N 1
ATOM 741 C CA . ILE A 1 93 ? 31.897 5.604 -22.740 1.00 87.19 93 ILE A CA 1
ATOM 742 C C . ILE A 1 93 ? 33.052 4.610 -22.854 1.00 87.19 93 ILE A C 1
ATOM 744 O O . ILE A 1 93 ? 34.095 4.937 -23.420 1.00 87.19 93 ILE A O 1
ATOM 748 N N . TRP A 1 94 ? 32.833 3.368 -22.417 1.00 86.44 94 TRP A N 1
ATOM 749 C CA . TRP A 1 94 ? 33.829 2.307 -22.530 1.00 86.44 94 TRP A CA 1
ATOM 750 C C . TRP A 1 94 ? 34.251 2.078 -23.985 1.00 86.44 94 TRP A C 1
ATOM 752 O O . TRP A 1 94 ? 35.437 1.893 -24.269 1.00 86.44 94 TRP A O 1
ATOM 762 N N . SER A 1 95 ? 33.294 2.145 -24.917 1.00 83.19 95 SER A N 1
ATOM 763 C CA . SER A 1 95 ? 33.547 2.005 -26.349 1.00 83.19 95 SER A CA 1
ATOM 764 C C . SER A 1 95 ? 34.369 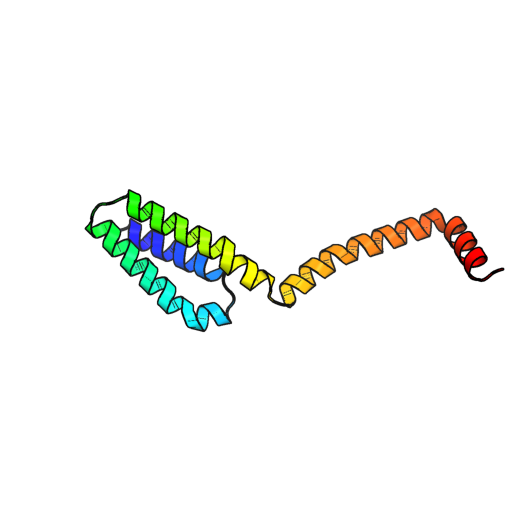3.145 -26.946 1.00 83.19 95 SER A C 1
ATOM 766 O O . SER A 1 95 ? 35.160 2.911 -27.861 1.00 83.19 95 SER A O 1
ATOM 768 N N . LEU A 1 96 ? 34.174 4.374 -26.473 1.00 83.06 96 LEU A N 1
ATOM 769 C CA . LEU A 1 96 ? 34.932 5.541 -26.920 1.00 83.06 96 LEU A CA 1
ATOM 770 C C . LEU A 1 96 ? 36.376 5.479 -26.411 1.00 83.06 96 LEU A C 1
ATOM 772 O O . LEU A 1 96 ? 37.312 5.655 -27.194 1.00 83.06 96 LEU A O 1
ATOM 776 N N . GLU A 1 97 ? 36.556 5.147 -25.132 1.00 83.25 97 GLU A N 1
ATOM 777 C CA . GLU A 1 97 ? 37.876 5.012 -24.507 1.00 83.25 97 GLU A CA 1
ATOM 778 C C . GLU A 1 97 ? 38.684 3.852 -25.104 1.00 83.25 97 GLU A C 1
ATOM 780 O O . GLU A 1 97 ? 39.880 3.983 -25.355 1.00 83.25 97 GLU A O 1
ATOM 785 N N . ASN A 1 98 ? 38.024 2.733 -25.412 1.00 82.06 98 ASN A N 1
ATOM 786 C CA . ASN A 1 98 ? 38.659 1.526 -25.946 1.00 82.06 98 ASN A CA 1
ATOM 787 C C . ASN A 1 98 ? 38.459 1.363 -27.460 1.00 82.06 98 ASN A C 1
ATOM 789 O O . ASN A 1 98 ? 38.451 0.244 -27.981 1.00 82.06 98 ASN A O 1
ATOM 793 N N . SER A 1 99 ? 38.336 2.475 -28.190 1.00 74.00 99 SER A N 1
ATOM 794 C CA . SER A 1 99 ? 38.084 2.493 -29.639 1.00 74.00 99 SER A CA 1
ATOM 795 C C . SER A 1 99 ? 39.061 1.623 -30.452 1.00 74.00 99 SER A C 1
ATOM 797 O O . SER A 1 99 ? 38.657 0.976 -31.421 1.00 74.00 99 SER A O 1
ATOM 799 N N . LEU A 1 100 ? 40.327 1.513 -30.029 1.00 67.50 100 LEU A N 1
ATOM 800 C CA . LEU A 1 100 ? 41.324 0.622 -30.641 1.00 67.50 100 LEU A CA 1
ATOM 801 C C . LEU A 1 100 ? 41.057 -0.870 -30.372 1.00 67.50 100 LEU A C 1
ATOM 803 O O . LEU A 1 100 ? 41.243 -1.686 -31.278 1.00 67.50 100 LEU A O 1
ATOM 807 N N . ALA A 1 101 ? 40.597 -1.226 -29.169 1.00 69.44 101 ALA A N 1
ATOM 808 C CA . ALA A 1 101 ? 40.254 -2.599 -28.793 1.00 69.44 101 ALA A CA 1
ATOM 809 C C . ALA A 1 101 ? 38.954 -3.065 -29.465 1.00 69.44 101 ALA A C 1
ATOM 811 O O . ALA A 1 101 ? 38.841 -4.211 -29.893 1.00 69.44 101 ALA A O 1
ATOM 812 N N . ILE A 1 102 ? 37.993 -2.161 -29.655 1.00 69.25 102 ILE A N 1
ATOM 813 C CA . ILE A 1 102 ? 36.791 -2.453 -30.444 1.00 69.25 102 ILE A CA 1
ATOM 814 C C . ILE A 1 102 ? 37.152 -2.628 -31.911 1.00 69.25 102 ILE A C 1
ATOM 816 O O . ILE A 1 102 ? 36.706 -3.578 -32.544 1.00 69.25 102 ILE A O 1
ATOM 820 N N . ARG A 1 103 ? 38.031 -1.780 -32.453 1.00 68.69 103 ARG A N 1
ATOM 821 C CA . ARG A 1 103 ? 38.493 -1.905 -33.839 1.00 68.69 103 ARG A CA 1
ATOM 822 C C . ARG A 1 103 ? 39.315 -3.173 -34.084 1.00 68.69 103 ARG A C 1
ATOM 824 O O . ARG A 1 103 ? 39.373 -3.635 -35.222 1.00 68.69 103 ARG A O 1
ATOM 831 N N . SER A 1 104 ? 39.981 -3.729 -33.069 1.00 70.88 104 SER A N 1
ATOM 832 C CA . SER A 1 104 ? 40.662 -5.026 -33.173 1.00 70.88 104 SER A CA 1
ATOM 833 C C . SER A 1 104 ? 39.686 -6.196 -33.026 1.00 70.88 104 SER A C 1
ATOM 835 O O . SER A 1 104 ? 39.768 -7.125 -33.822 1.00 70.88 104 SER A O 1
ATOM 837 N N . LEU A 1 105 ? 38.714 -6.129 -32.110 1.00 74.88 105 LEU A N 1
ATOM 838 C CA . LEU A 1 105 ? 37.642 -7.125 -31.982 1.00 74.88 105 LEU A CA 1
ATOM 839 C C . LEU A 1 105 ? 36.767 -7.205 -33.237 1.00 74.88 105 LEU A C 1
ATOM 841 O O . LEU A 1 105 ? 36.471 -8.300 -33.700 1.00 74.88 105 LEU A O 1
ATOM 845 N N . PHE A 1 106 ? 36.402 -6.063 -33.821 1.00 74.19 106 PHE A N 1
ATOM 846 C CA . PHE A 1 106 ? 35.579 -5.997 -35.029 1.00 74.19 106 PHE A CA 1
ATOM 847 C C . PHE A 1 106 ? 36.317 -6.563 -36.248 1.00 74.19 106 PHE A C 1
ATOM 849 O O . PHE A 1 106 ? 35.742 -7.320 -37.022 1.00 74.19 106 PHE A O 1
ATOM 856 N N . ARG A 1 107 ? 37.618 -6.268 -36.370 1.00 74.00 107 ARG A N 1
ATOM 857 C CA . ARG A 1 107 ? 38.504 -6.883 -37.371 1.00 74.00 107 ARG A CA 1
ATOM 858 C C . ARG A 1 107 ? 38.591 -8.398 -37.202 1.00 74.00 107 ARG A C 1
ATOM 860 O O . ARG A 1 107 ? 38.333 -9.147 -38.137 1.00 74.00 107 ARG A O 1
ATOM 867 N N . ARG A 1 108 ? 38.797 -8.849 -35.963 1.00 71.00 108 ARG A N 1
ATOM 868 C CA . ARG A 1 108 ? 38.855 -10.272 -35.609 1.00 71.00 108 ARG A CA 1
ATOM 869 C C . ARG A 1 108 ? 37.532 -11.008 -35.858 1.00 71.00 108 ARG A C 1
ATOM 871 O O . ARG A 1 108 ? 37.566 -12.170 -36.240 1.00 71.00 108 ARG A O 1
ATOM 878 N N . ALA A 1 109 ? 36.390 -10.344 -35.670 1.00 75.06 109 ALA A N 1
ATOM 879 C CA . ALA A 1 109 ? 35.060 -10.893 -35.938 1.00 75.06 109 ALA A CA 1
ATOM 880 C C . ALA A 1 109 ? 34.705 -10.918 -37.437 1.00 75.06 109 ALA A C 1
ATOM 882 O O . ALA A 1 109 ? 34.015 -11.830 -37.880 1.00 75.06 109 ALA A O 1
ATOM 883 N N . LEU A 1 110 ? 35.193 -9.948 -38.218 1.00 79.69 110 LEU A N 1
ATOM 884 C CA . LEU A 1 110 ? 35.033 -9.900 -39.678 1.00 79.69 110 LEU A CA 1
ATOM 885 C C . LEU A 1 110 ? 36.091 -10.714 -40.437 1.00 79.69 110 LEU A C 1
ATOM 887 O O . LEU A 1 110 ? 36.001 -10.830 -41.656 1.00 79.69 110 LEU A O 1
ATOM 891 N N . GLY A 1 111 ? 37.075 -11.281 -39.735 1.00 66.81 111 GLY A N 1
ATOM 892 C CA . GLY A 1 111 ? 38.150 -12.070 -40.336 1.00 66.81 111 GLY A CA 1
ATOM 893 C C . GLY A 1 111 ? 39.134 -11.250 -41.180 1.00 66.81 111 GLY A C 1
ATOM 894 O O . GLY A 1 111 ? 39.746 -11.815 -42.084 1.00 66.81 111 GLY A O 1
ATOM 895 N N . ILE A 1 112 ? 39.269 -9.945 -40.903 1.00 56.31 112 ILE A N 1
ATOM 896 C CA . ILE A 1 112 ? 40.175 -9.004 -41.592 1.00 56.31 112 ILE A CA 1
ATOM 897 C C . ILE A 1 112 ? 41.290 -8.560 -40.646 1.00 56.31 112 ILE A C 1
ATOM 899 O O . ILE A 1 112 ? 40.975 -8.219 -39.482 1.00 56.31 112 ILE A O 1
#

Foldseek 3Di:
DVVLVVVLVVLLVLLVLADPVCCVVCVVVSSVVLSVQVVVCVVVVHPPSVVVSVVVSVVCSVVPSNVNSCPPPVNVVVVVCVVVVVVVVVVVVVCVVVVVVVVVVVCVVVVD

pLDDT: mean 83.11, std 8.29, range [56.31, 93.0]

Sequence (112 aa):
MPLVSFSLRVHAILVAVYPVEFRRRFGREMNTIFRNQMLAATKAGEWWETLLIWKHELQDVILVGLPLRLADSLTIAAILSASITPLVFISLIWSLENSLAIRSLFRRALGI

Radius of gyration: 25.83 Å; chains: 1; bounding box: 58×23×66 Å

Secondary structure (DSSP, 8-state):
-HHHHHHHHHHHHHHTTS-HHHHHHHHHHHHHHHHHHHHHHHHHT-HHHHHHHHHHHHHHIIIIIHHHHHTSHHHHHHHHHHHHHHHHHHHHHHHHHTHHHHHHHHHHHHT-